Protein AF-A0A7S4S9P9-F1 (afdb_monomer_lite)

Secondary structure (DSSP, 8-state):
-HHHHT--EEEEEEEEEEEETTEEEEEEEEEEEEEEE-SSS-B-----SS--S-GGGGPPEEEEEEEEEEEEEEE-----------HHHHHHTGGG--EEEEEEEEEEEEE-

Radius of gyration: 20.08 Å; chains: 1; bounding box: 35×23×64 Å

Sequence (112 aa):
RRIVENLQFEVDDVHIALRGCGCSAGIVLGSLSLITTDDMGNKTFVDRSKKSKDVASSFLYKALSIRGLGIYCDEDSPSVSSSSPSATQRWQNQLSHSFILSPLSFNAKLRQ

Foldseek 3Di:
DLCVLADKDKDAFDWDWDDDDQKIKIKTFRMKIKGWAAPVRHGDRQDPPPPDPDPSSVKTKMKIKTWFIWIFMGGNDPDDDDDDDDPVVVVVPPPDTDTPGGGDIDMDIDID

pLDDT: mean 82.23, std 16.78, range [44.12, 97.69]

Structure (mmCIF, N/CA/C/O backbone):
data_AF-A0A7S4S9P9-F1
#
_entry.id   AF-A0A7S4S9P9-F1
#
loop_
_atom_site.group_PDB
_atom_site.id
_atom_site.type_symbol
_atom_site.label_atom_id
_atom_site.label_alt_id
_atom_site.label_comp_id
_atom_site.label_asym_id
_atom_site.label_entity_id
_atom_site.label_seq_id
_atom_site.pdbx_PDB_ins_code
_atom_site.Cartn_x
_atom_site.Cartn_y
_atom_site.Cartn_z
_atom_site.occupancy
_atom_site.B_iso_or_equiv
_atom_site.auth_seq_id
_atom_site.auth_comp_id
_atom_site.auth_asym_id
_atom_site.auth_atom_id
_atom_site.pdbx_PDB_model_num
ATOM 1 N N . ARG A 1 1 ? -2.374 14.836 16.560 1.00 75.62 1 ARG A N 1
ATOM 2 C CA . ARG A 1 1 ? -2.170 13.487 17.151 1.00 75.62 1 ARG A CA 1
ATOM 3 C C . ARG A 1 1 ? -3.361 12.553 16.907 1.00 75.62 1 ARG A C 1
ATOM 5 O O . ARG A 1 1 ? -3.190 11.640 16.118 1.00 75.62 1 ARG A O 1
ATOM 12 N N . ARG A 1 2 ? -4.558 12.806 17.468 1.00 81.00 2 ARG A N 1
ATOM 13 C CA . ARG A 1 2 ? -5.734 11.904 17.340 1.00 81.00 2 ARG A CA 1
ATOM 14 C C . ARG A 1 2 ? -6.145 11.561 15.899 1.00 81.00 2 ARG A C 1
ATOM 16 O O . ARG A 1 2 ? -6.546 10.434 15.638 1.00 81.00 2 ARG A O 1
ATOM 23 N N . ILE A 1 3 ? -6.013 12.524 14.980 1.00 88.31 3 ILE A N 1
ATOM 24 C CA . ILE A 1 3 ? -6.315 12.331 13.552 1.00 88.31 3 ILE A CA 1
ATOM 25 C C . ILE A 1 3 ? -5.391 11.268 12.944 1.00 88.31 3 ILE A C 1
ATOM 27 O O . ILE A 1 3 ? -5.872 10.288 12.401 1.00 88.31 3 ILE A O 1
ATOM 31 N N . VAL A 1 4 ? -4.070 11.416 13.098 1.00 89.00 4 VAL A N 1
ATOM 32 C CA . VAL A 1 4 ? -3.070 10.491 12.523 1.00 89.00 4 VAL A CA 1
ATOM 33 C C . VAL A 1 4 ? -3.169 9.088 13.134 1.00 89.00 4 VAL A C 1
ATOM 35 O O . VAL A 1 4 ? -2.988 8.088 12.446 1.00 89.00 4 VAL A O 1
ATOM 38 N N . GLU A 1 5 ? -3.505 8.993 14.423 1.00 90.25 5 GLU A N 1
ATOM 39 C CA . GLU A 1 5 ? -3.672 7.704 15.110 1.00 90.25 5 GLU A CA 1
ATOM 40 C C . GLU A 1 5 ? -4.793 6.863 14.491 1.00 90.25 5 GLU A C 1
ATOM 42 O O . GLU A 1 5 ? -4.637 5.653 14.351 1.00 90.25 5 GLU A O 1
ATOM 47 N N . ASN A 1 6 ? -5.866 7.508 14.036 1.00 92.19 6 ASN A N 1
ATOM 48 C CA . ASN A 1 6 ? -7.030 6.862 13.428 1.00 92.19 6 ASN A CA 1
ATOM 49 C C . ASN A 1 6 ? -7.101 7.036 11.912 1.00 92.19 6 ASN A C 1
ATOM 51 O O . ASN A 1 6 ? -8.103 6.666 11.302 1.00 92.19 6 ASN A O 1
ATOM 55 N N . LEU A 1 7 ? -6.056 7.605 11.310 1.00 93.12 7 LEU A N 1
ATOM 56 C CA . LEU A 1 7 ? -6.008 7.821 9.878 1.00 93.12 7 LEU A CA 1
ATOM 57 C C . LEU A 1 7 ? -6.040 6.466 9.175 1.00 93.12 7 LEU A C 1
ATOM 59 O O . LEU A 1 7 ? -5.192 5.604 9.427 1.00 93.12 7 LEU A O 1
ATOM 63 N N . GLN A 1 8 ? -7.029 6.323 8.302 1.00 95.00 8 GLN A N 1
ATOM 64 C CA . GLN A 1 8 ? -7.118 5.257 7.323 1.00 95.00 8 GLN A CA 1
ATOM 65 C C . GLN A 1 8 ? -6.795 5.870 5.970 1.00 95.00 8 GLN A C 1
ATOM 67 O O . GLN A 1 8 ? -7.335 6.926 5.636 1.00 95.00 8 GLN A O 1
ATOM 72 N N . PHE A 1 9 ? -5.905 5.235 5.220 1.00 95.56 9 PHE A N 1
ATOM 73 C CA . PHE A 1 9 ? -5.621 5.658 3.860 1.00 95.56 9 PHE A CA 1
ATOM 74 C C . PHE A 1 9 ? -5.409 4.454 2.958 1.00 95.56 9 PHE A C 1
ATOM 76 O O . PHE A 1 9 ? -4.979 3.386 3.401 1.00 95.56 9 PHE A O 1
ATOM 83 N N . GLU A 1 10 ? -5.709 4.681 1.692 1.00 97.00 10 GLU A N 1
ATOM 84 C CA . GLU A 1 10 ? -5.514 3.765 0.587 1.00 97.00 10 GLU A CA 1
ATOM 85 C C . GLU A 1 10 ? -4.978 4.591 -0.578 1.00 97.00 10 GLU A C 1
ATOM 87 O O . GLU A 1 10 ? -5.439 5.711 -0.814 1.00 97.00 10 GLU A O 1
ATOM 92 N N . VAL A 1 11 ? -3.937 4.079 -1.223 1.00 96.50 11 VAL A N 1
ATOM 93 C CA . VAL A 1 11 ? -3.356 4.670 -2.424 1.00 96.50 11 VAL A CA 1
ATOM 94 C C . VAL A 1 11 ? -3.146 3.548 -3.422 1.00 96.50 11 VAL A C 1
ATOM 96 O O . VAL A 1 11 ? -2.505 2.547 -3.093 1.00 96.50 11 VAL A O 1
ATOM 99 N N . ASP A 1 12 ? -3.660 3.753 -4.625 1.00 96.31 12 ASP A N 1
ATOM 100 C CA . ASP A 1 12 ? -3.586 2.809 -5.731 1.00 96.31 12 ASP A CA 1
ATOM 101 C C . ASP A 1 12 ? -2.646 3.326 -6.821 1.00 96.31 12 ASP A C 1
ATOM 103 O O . ASP A 1 12 ? -2.384 4.529 -6.912 1.00 96.31 12 ASP A O 1
ATOM 107 N N . ASP A 1 13 ? -2.135 2.397 -7.628 1.00 93.12 13 ASP A N 1
ATOM 108 C CA . ASP A 1 13 ? -1.339 2.652 -8.830 1.00 93.12 13 ASP A CA 1
ATOM 109 C C . ASP A 1 13 ? -0.172 3.626 -8.588 1.00 93.12 13 ASP A C 1
ATOM 111 O O . ASP A 1 13 ? 0.027 4.630 -9.278 1.00 93.12 13 ASP A O 1
ATOM 115 N N . VAL A 1 14 ? 0.632 3.323 -7.566 1.00 91.88 14 VAL A N 1
ATOM 116 C CA . VAL A 1 14 ? 1.777 4.143 -7.169 1.00 91.88 14 VAL A CA 1
ATOM 117 C C . VAL A 1 14 ? 2.991 3.783 -8.012 1.00 91.88 14 VAL A C 1
ATOM 119 O O . VAL A 1 14 ? 3.450 2.643 -8.017 1.00 91.88 14 VAL A O 1
ATOM 122 N N . HIS A 1 15 ? 3.598 4.790 -8.635 1.00 92.88 15 HIS A N 1
ATOM 123 C CA . HIS A 1 15 ? 4.918 4.678 -9.249 1.00 92.88 15 HIS A CA 1
ATOM 124 C C . HIS A 1 15 ? 5.806 5.819 -8.767 1.00 92.88 15 HIS A C 1
ATOM 126 O O . HIS A 1 15 ? 5.544 6.993 -9.025 1.00 92.88 15 HIS A O 1
ATOM 132 N N . ILE A 1 16 ? 6.868 5.464 -8.050 1.00 92.25 16 ILE A N 1
ATOM 133 C CA . ILE A 1 16 ? 7.900 6.397 -7.604 1.00 92.25 16 ILE A CA 1
ATOM 134 C C . ILE A 1 16 ? 9.157 6.080 -8.402 1.00 92.25 16 ILE A C 1
ATOM 136 O O . ILE A 1 16 ? 9.719 4.997 -8.257 1.00 92.25 16 ILE A O 1
ATOM 140 N N . ALA A 1 17 ? 9.597 7.019 -9.235 1.00 90.94 17 ALA A N 1
ATOM 141 C CA . ALA A 1 17 ? 10.779 6.865 -10.073 1.00 90.94 17 ALA A CA 1
ATOM 142 C C . ALA A 1 17 ? 11.866 7.874 -9.688 1.00 90.94 17 ALA A C 1
ATOM 144 O O . ALA A 1 17 ? 11.600 9.057 -9.468 1.00 90.94 17 ALA A O 1
ATOM 145 N N . LEU A 1 18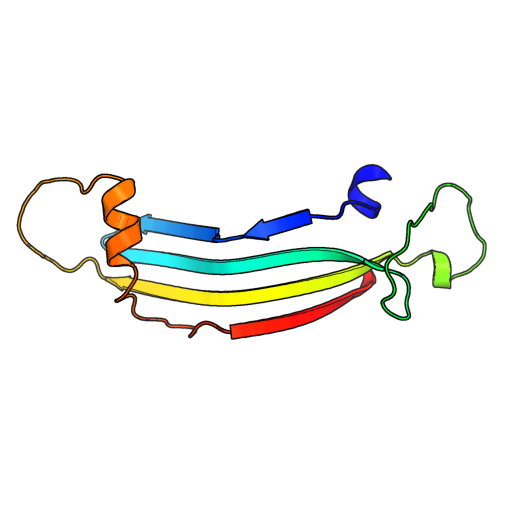 ? 13.103 7.396 -9.659 1.00 89.06 18 LEU A N 1
ATOM 146 C CA . LEU A 1 18 ? 14.326 8.167 -9.508 1.00 89.06 18 LEU A CA 1
ATOM 147 C C . LEU A 1 18 ? 15.139 8.021 -10.793 1.00 89.06 18 LEU A C 1
ATOM 149 O O . LEU A 1 18 ? 15.287 6.922 -11.323 1.00 89.06 18 LEU A O 1
ATOM 153 N N . ARG A 1 19 ? 15.676 9.130 -11.301 1.00 86.06 19 ARG A N 1
ATOM 154 C CA . ARG A 1 19 ? 16.520 9.132 -12.499 1.00 86.06 19 ARG A CA 1
ATOM 155 C C . ARG A 1 19 ? 17.754 9.987 -12.268 1.00 86.06 19 ARG A C 1
ATOM 157 O O . ARG A 1 19 ? 17.643 11.090 -11.737 1.00 86.06 19 ARG A O 1
ATOM 164 N N . GLY A 1 20 ? 18.910 9.491 -12.690 1.00 82.69 20 GLY A N 1
ATOM 165 C CA . GLY A 1 20 ? 20.179 10.201 -12.574 1.00 82.69 20 GLY A CA 1
ATOM 166 C C . GLY A 1 20 ? 21.335 9.371 -13.118 1.00 82.69 20 GLY A C 1
ATOM 167 O O . GLY A 1 20 ? 21.228 8.158 -13.211 1.00 82.69 20 GLY A O 1
ATOM 168 N N . CYS A 1 21 ? 22.435 10.028 -13.494 1.00 81.38 21 CYS A N 1
ATOM 169 C CA . CYS A 1 21 ? 23.695 9.371 -13.873 1.00 81.38 21 CYS A CA 1
ATOM 170 C C . CYS A 1 21 ? 23.585 8.253 -14.936 1.00 81.38 21 CYS A C 1
ATOM 172 O O . CYS A 1 21 ? 24.385 7.324 -14.915 1.00 81.38 21 CYS A O 1
ATOM 174 N N . GLY A 1 22 ? 22.623 8.334 -15.863 1.00 82.56 22 GLY A N 1
ATOM 175 C CA . GLY A 1 22 ? 22.439 7.317 -16.907 1.00 82.56 22 GLY A CA 1
ATOM 176 C C . GLY A 1 22 ? 21.701 6.053 -16.449 1.00 82.56 22 GLY A C 1
ATOM 177 O O . GLY A 1 22 ? 21.782 5.028 -17.119 1.00 82.56 22 GLY A O 1
ATOM 178 N N . CYS A 1 23 ? 21.004 6.089 -15.312 1.00 84.88 23 CYS A N 1
ATOM 179 C CA . CYS A 1 23 ? 20.129 5.009 -14.868 1.00 84.88 23 CYS A CA 1
ATOM 180 C C . CYS A 1 23 ? 18.773 5.533 -14.383 1.00 84.88 23 CYS A C 1
ATOM 182 O O . CYS A 1 23 ? 18.593 6.714 -14.044 1.00 84.88 23 CYS A O 1
ATOM 184 N N . SER A 1 24 ? 17.802 4.624 -14.336 1.00 89.00 24 SER A N 1
ATOM 185 C CA . SER A 1 24 ? 16.506 4.847 -13.714 1.00 89.00 24 SER A CA 1
ATOM 186 C C . SER A 1 24 ? 16.199 3.724 -12.735 1.00 89.00 24 SER A C 1
ATOM 188 O O . SER A 1 24 ? 16.365 2.551 -13.043 1.00 89.00 24 SER A O 1
ATOM 190 N N . ALA A 1 25 ? 15.744 4.079 -11.544 1.00 91.62 25 ALA A N 1
ATOM 191 C CA . ALA A 1 25 ? 15.285 3.126 -10.550 1.00 91.62 25 ALA A CA 1
ATOM 192 C C . ALA A 1 25 ? 13.887 3.522 -10.110 1.00 91.62 25 ALA A C 1
ATOM 194 O O . ALA A 1 25 ? 13.537 4.704 -10.106 1.00 91.62 25 ALA A O 1
ATOM 195 N N . GLY A 1 26 ? 13.075 2.557 -9.714 1.00 93.06 26 GLY A N 1
ATOM 196 C CA . GLY A 1 26 ? 11.754 2.895 -9.227 1.00 93.06 26 GLY A CA 1
ATOM 197 C C . GLY A 1 26 ? 11.093 1.798 -8.433 1.00 93.06 26 GLY A C 1
ATOM 198 O O . GLY A 1 26 ? 11.496 0.635 -8.443 1.00 93.06 26 GLY A O 1
ATOM 199 N N . ILE A 1 27 ? 10.062 2.229 -7.723 1.00 94.56 27 ILE A N 1
ATOM 200 C CA . ILE A 1 27 ? 9.170 1.389 -6.949 1.00 94.56 27 ILE A CA 1
ATOM 201 C C . ILE A 1 27 ? 7.792 1.511 -7.583 1.00 94.56 27 ILE A C 1
ATOM 203 O O . ILE A 1 27 ? 7.293 2.620 -7.788 1.00 94.56 27 ILE A O 1
ATOM 207 N N . VAL A 1 28 ? 7.186 0.370 -7.877 1.00 93.81 28 VAL A N 1
ATOM 208 C CA . VAL A 1 28 ? 5.788 0.269 -8.296 1.00 93.81 28 VAL A CA 1
ATOM 209 C C . VAL A 1 28 ? 4.996 -0.399 -7.182 1.00 93.81 28 VAL A C 1
ATOM 211 O O . VAL A 1 28 ? 5.493 -1.330 -6.548 1.00 93.81 28 VAL A O 1
ATOM 214 N N . LEU A 1 29 ? 3.790 0.085 -6.908 1.00 94.50 29 LEU A N 1
ATOM 215 C CA . LEU A 1 29 ? 2.824 -0.574 -6.039 1.00 94.50 29 LEU A CA 1
ATOM 216 C C . LEU A 1 29 ? 1.469 -0.548 -6.734 1.00 94.50 29 LEU A C 1
ATOM 218 O O . LEU A 1 29 ? 1.020 0.508 -7.168 1.00 94.50 29 LEU A O 1
ATOM 222 N N . GLY A 1 30 ? 0.801 -1.696 -6.772 1.00 93.75 30 GLY A N 1
ATOM 223 C CA . GLY A 1 30 ? -0.598 -1.762 -7.183 1.00 93.75 30 GLY A CA 1
ATOM 224 C C . GLY A 1 30 ? -1.497 -1.084 -6.154 1.00 93.75 30 GLY A C 1
ATOM 225 O O . GLY A 1 30 ? -2.285 -0.221 -6.511 1.00 93.75 30 GLY A O 1
ATOM 226 N N . SER A 1 31 ? -1.338 -1.419 -4.869 1.00 95.94 31 SER A N 1
ATOM 227 C CA . SER A 1 31 ? -2.016 -0.686 -3.796 1.00 95.94 31 SER A CA 1
ATOM 228 C C . SER A 1 31 ? -1.285 -0.741 -2.457 1.00 95.94 31 SER A C 1
ATOM 230 O O . SER A 1 31 ? -0.570 -1.697 -2.134 1.00 95.94 31 SER A O 1
ATOM 232 N N . LEU A 1 32 ? -1.475 0.309 -1.663 1.00 96.88 32 LEU A N 1
ATOM 233 C CA . LEU A 1 32 ? -1.002 0.455 -0.292 1.00 96.88 32 LEU A CA 1
ATOM 234 C C . LEU A 1 32 ? -2.172 0.915 0.574 1.00 96.88 32 LEU A C 1
ATOM 236 O O . LEU A 1 32 ? -2.675 2.020 0.392 1.00 96.88 32 LEU A O 1
ATOM 240 N N . SER A 1 33 ? -2.556 0.109 1.561 1.00 97.44 33 SER A N 1
ATOM 241 C CA . SER A 1 33 ? -3.558 0.500 2.552 1.00 97.44 33 SER A CA 1
ATOM 242 C C . SER A 1 33 ? -3.048 0.347 3.976 1.00 97.44 33 SER A C 1
ATOM 244 O O . SER A 1 33 ? -2.320 -0.590 4.319 1.00 97.44 33 SER A O 1
ATOM 246 N N . LEU A 1 34 ? -3.449 1.296 4.818 1.00 97.00 34 LEU A N 1
ATOM 247 C CA . LEU A 1 34 ? -3.158 1.305 6.242 1.00 97.00 34 LEU A CA 1
ATOM 248 C C . LEU A 1 34 ? -4.431 1.643 7.008 1.00 97.00 34 LEU A C 1
ATOM 250 O O . LEU A 1 34 ? -5.033 2.697 6.802 1.00 97.00 34 LEU A O 1
ATOM 254 N N . ILE A 1 35 ? -4.816 0.762 7.926 1.00 96.38 35 ILE A N 1
ATOM 255 C CA . ILE A 1 35 ? -6.011 0.926 8.759 1.00 96.38 35 ILE A CA 1
ATOM 256 C C . ILE A 1 35 ? -5.664 0.762 10.234 1.00 96.38 35 ILE A C 1
ATOM 258 O O . ILE A 1 35 ? -4.801 -0.038 10.592 1.00 96.38 35 ILE A O 1
ATOM 262 N N . THR A 1 36 ? -6.350 1.505 11.099 1.00 95.56 36 THR A N 1
ATOM 263 C CA . THR A 1 36 ? -6.263 1.314 12.552 1.00 95.56 36 THR A CA 1
ATOM 264 C C . THR A 1 36 ? -7.124 0.130 12.973 1.00 95.56 36 THR A C 1
ATOM 266 O O . THR A 1 36 ? -8.278 0.009 12.549 1.00 95.56 36 THR A O 1
ATOM 269 N N . THR A 1 37 ? -6.553 -0.746 13.798 1.00 94.94 37 THR A N 1
ATOM 270 C CA . THR A 1 37 ? -7.213 -1.960 14.281 1.00 94.94 37 THR A CA 1
ATOM 271 C C . THR A 1 37 ? -7.127 -2.086 15.797 1.00 94.94 37 THR A C 1
ATOM 273 O O . THR A 1 37 ? -6.404 -1.335 16.452 1.00 94.94 37 THR A O 1
ATOM 276 N N . ASP A 1 38 ? -7.875 -3.028 16.361 1.00 91.56 38 ASP A N 1
ATOM 277 C CA . ASP A 1 38 ? -7.582 -3.595 17.676 1.00 91.56 38 ASP A CA 1
ATOM 278 C C . ASP A 1 38 ? -6.421 -4.612 17.579 1.00 91.56 38 ASP A C 1
ATOM 280 O O . ASP A 1 38 ? -5.819 -4.811 16.514 1.00 91.56 38 ASP A O 1
ATOM 284 N N . ASP A 1 39 ? -6.082 -5.235 18.704 1.00 90.06 39 ASP A N 1
ATOM 285 C CA . ASP A 1 39 ? -5.060 -6.280 18.822 1.00 90.06 39 ASP A CA 1
ATOM 286 C C . ASP A 1 39 ? -5.419 -7.566 18.056 1.00 90.06 39 ASP A C 1
ATOM 288 O O . ASP A 1 39 ? -4.539 -8.276 17.556 1.00 90.06 39 ASP A O 1
ATOM 292 N N . MET A 1 40 ? -6.713 -7.828 17.883 1.00 91.06 40 MET A N 1
ATOM 293 C CA . MET A 1 40 ? -7.234 -8.942 17.093 1.00 91.06 40 MET A CA 1
ATOM 294 C C . MET A 1 40 ? -7.149 -8.682 15.578 1.00 91.06 40 MET A C 1
ATOM 296 O O . MET A 1 40 ? -7.042 -9.625 14.787 1.00 91.06 40 MET A O 1
ATOM 300 N N . GLY A 1 41 ? -7.069 -7.417 15.160 1.00 91.56 41 GLY A N 1
ATOM 301 C CA . GLY A 1 41 ? -7.004 -6.985 13.763 1.00 91.56 41 GLY A CA 1
ATOM 302 C C . GLY A 1 41 ? -8.336 -6.479 13.201 1.00 91.56 41 GLY A C 1
ATOM 303 O O . GLY A 1 41 ? -8.437 -6.258 11.995 1.00 91.56 41 GLY A O 1
ATOM 304 N N . ASN A 1 42 ? -9.349 -6.272 14.041 1.00 93.88 42 ASN A N 1
ATOM 305 C CA . ASN A 1 42 ? -10.619 -5.682 13.637 1.00 93.88 42 ASN A CA 1
ATOM 306 C C . ASN A 1 42 ? -10.491 -4.162 13.548 1.00 93.88 42 ASN A C 1
ATOM 308 O O . ASN A 1 42 ? -9.850 -3.531 14.387 1.00 93.88 42 ASN A O 1
ATOM 312 N N . LYS A 1 43 ? -11.132 -3.553 12.547 1.00 93.94 43 LYS A N 1
ATOM 313 C CA . LYS A 1 43 ? -11.159 -2.093 12.386 1.00 93.94 43 LYS A CA 1
ATOM 314 C C . LYS A 1 43 ? -11.782 -1.440 13.615 1.00 93.94 43 LYS A C 1
ATOM 316 O O . LYS A 1 43 ? -12.900 -1.780 13.992 1.00 93.94 43 LYS A O 1
ATOM 321 N N . THR A 1 44 ? -11.086 -0.471 14.199 1.00 92.06 44 THR A N 1
ATOM 322 C CA . THR A 1 44 ? -11.588 0.245 15.373 1.00 92.06 44 THR A CA 1
ATOM 323 C C . THR A 1 44 ? -11.093 1.685 15.412 1.00 92.06 44 THR A C 1
ATOM 325 O O . THR A 1 44 ? -10.083 2.031 14.796 1.00 92.06 44 THR A O 1
ATOM 328 N N . PHE A 1 45 ? -1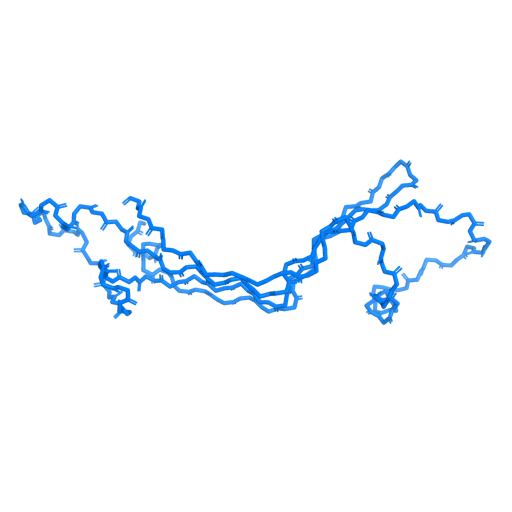1.815 2.523 16.155 1.00 90.62 45 PHE A N 1
ATOM 329 C CA . PHE A 1 45 ? -11.371 3.863 16.508 1.00 90.62 45 PHE A CA 1
ATOM 330 C C . PHE A 1 45 ? -10.730 3.835 17.895 1.00 90.62 45 PHE A C 1
ATOM 332 O O . PHE A 1 45 ? -11.343 3.410 18.873 1.00 90.62 45 PHE A O 1
ATOM 339 N N . VAL A 1 46 ? -9.501 4.327 17.987 1.00 88.00 46 VAL A N 1
ATOM 340 C CA . VAL A 1 46 ? -8.714 4.372 19.215 1.00 88.00 46 VAL A CA 1
ATOM 341 C C . VAL A 1 46 ? -8.664 5.808 19.736 1.00 88.00 46 VAL A C 1
ATOM 343 O O . VAL A 1 46 ? -8.045 6.683 19.128 1.00 88.00 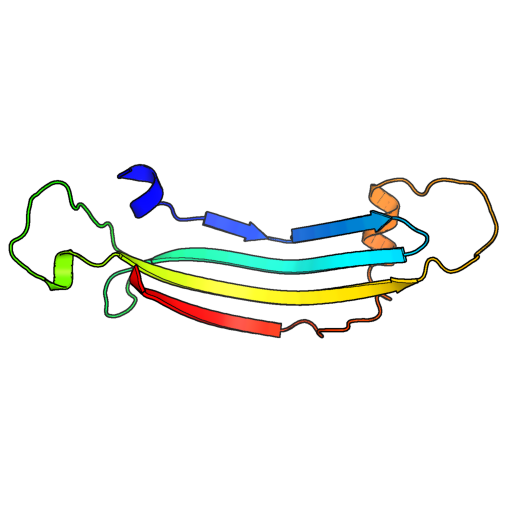46 VAL A O 1
ATOM 346 N N . ASP A 1 47 ? -9.267 6.053 20.901 1.00 85.88 47 ASP A N 1
ATOM 347 C CA . ASP A 1 47 ? -9.138 7.322 21.628 1.00 85.88 47 ASP A CA 1
ATOM 348 C C . ASP A 1 47 ? -8.275 7.156 22.882 1.00 85.88 47 ASP A C 1
ATOM 350 O O . ASP A 1 47 ? -8.725 6.658 23.913 1.00 85.88 47 ASP A O 1
ATOM 354 N N . ARG A 1 48 ? -7.029 7.636 22.814 1.00 79.19 48 ARG A N 1
ATOM 355 C CA . ARG A 1 48 ? -6.080 7.608 23.944 1.00 79.19 48 ARG A CA 1
ATOM 356 C C . ARG A 1 48 ? -6.125 8.864 24.815 1.00 79.19 48 ARG A C 1
ATOM 358 O O . ARG A 1 48 ? -5.213 9.108 25.602 1.00 79.19 48 ARG A O 1
ATOM 365 N N . SER A 1 49 ? -7.142 9.713 24.662 1.00 77.12 49 SER A N 1
ATOM 366 C CA . SER A 1 49 ? -7.268 10.935 25.464 1.00 77.12 49 SER A CA 1
ATOM 367 C C . SER A 1 49 ? -7.637 10.678 26.918 1.00 77.12 49 SER A C 1
ATOM 369 O O . SER A 1 49 ? -7.238 11.431 27.807 1.00 77.12 49 SER A O 1
ATOM 371 N N . LYS A 1 50 ? -8.366 9.592 27.169 1.00 69.56 50 LYS A N 1
ATOM 372 C CA . LYS A 1 50 ? -8.654 9.106 28.510 1.00 69.56 50 LYS A CA 1
ATOM 373 C C . LYS A 1 50 ? -7.485 8.215 28.902 1.00 69.56 50 LYS A C 1
ATOM 375 O O . LYS A 1 50 ? -7.251 7.204 28.249 1.00 69.56 50 LYS A O 1
ATOM 380 N N . LYS A 1 51 ? -6.728 8.602 29.935 1.00 59.78 51 LYS A N 1
ATOM 381 C CA . LYS A 1 51 ? -5.676 7.758 30.524 1.00 59.78 51 LYS A CA 1
ATOM 382 C C . LYS A 1 51 ? -6.322 6.484 31.073 1.00 59.78 51 LYS A C 1
ATOM 384 O O . LYS A 1 51 ? -6.715 6.424 32.234 1.00 59.78 51 LYS A O 1
ATOM 389 N N . SER A 1 52 ? -6.475 5.493 30.212 1.00 61.34 52 SER A N 1
ATOM 390 C CA . SER A 1 52 ? -6.809 4.136 30.593 1.00 61.34 52 SER A CA 1
ATOM 391 C C . SER A 1 52 ? -5.602 3.558 31.339 1.00 61.34 52 SER A C 1
ATOM 393 O O . SER A 1 52 ? -4.462 3.717 30.904 1.00 61.34 52 SER A O 1
ATOM 395 N N . LYS A 1 53 ? -5.843 2.937 32.500 1.00 62.62 53 LYS A N 1
ATOM 396 C CA . LYS A 1 53 ? -4.810 2.225 33.276 1.00 62.62 53 LYS A CA 1
ATOM 397 C C . LYS A 1 53 ? -4.415 0.890 32.629 1.00 62.62 53 LYS A C 1
ATOM 399 O O . LYS A 1 53 ? -3.553 0.198 33.160 1.00 62.62 53 LYS A O 1
ATOM 404 N N . ASP A 1 54 ? -5.055 0.528 31.521 1.00 66.56 54 ASP A N 1
ATOM 405 C CA . ASP A 1 54 ? -4.843 -0.740 30.848 1.00 66.56 54 ASP A CA 1
ATOM 406 C C . ASP A 1 54 ? -3.633 -0.672 29.905 1.00 66.56 54 ASP A C 1
ATOM 408 O O . ASP A 1 54 ? -3.582 0.151 28.986 1.00 66.56 54 ASP A O 1
ATOM 412 N N . VAL A 1 55 ? -2.650 -1.546 30.119 1.00 65.00 55 VAL A N 1
ATOM 413 C CA . VAL A 1 55 ? -1.419 -1.610 29.316 1.00 65.00 55 VAL A CA 1
ATOM 414 C C . VAL A 1 55 ? -1.739 -1.951 27.858 1.00 65.00 55 VAL A C 1
ATOM 416 O O . VAL A 1 55 ? -1.073 -1.441 26.957 1.00 65.00 55 VAL A O 1
ATOM 419 N N . ALA A 1 56 ? -2.799 -2.724 27.598 1.00 62.69 56 ALA A N 1
ATOM 420 C CA . ALA A 1 56 ? -3.248 -3.039 26.240 1.00 62.69 56 ALA A CA 1
ATOM 421 C C . ALA A 1 56 ? -3.699 -1.786 25.466 1.00 62.69 56 ALA A C 1
ATOM 423 O O . ALA A 1 56 ? -3.421 -1.654 24.277 1.00 62.69 56 ALA A O 1
ATOM 424 N N . SER A 1 57 ? -4.287 -0.802 26.157 1.00 66.19 57 SER A N 1
ATOM 425 C CA . SER A 1 57 ? -4.721 0.470 25.555 1.00 66.19 57 SER A CA 1
ATOM 426 C C . SER A 1 57 ? -3.579 1.449 25.240 1.00 66.19 57 SER A C 1
ATOM 428 O O . SER A 1 57 ? -3.807 2.510 24.652 1.00 66.19 57 SER A O 1
ATOM 430 N N . SER A 1 58 ? -2.345 1.119 25.643 1.00 75.12 58 SER A N 1
ATOM 431 C CA . SER A 1 58 ? -1.173 1.954 25.364 1.00 75.12 58 SER A CA 1
ATOM 432 C C . SER A 1 58 ? -0.690 1.824 23.918 1.00 75.12 58 SER A C 1
ATOM 434 O O . SER A 1 58 ? -0.204 2.811 23.353 1.00 75.12 58 SER A O 1
ATOM 436 N N . PHE A 1 59 ? -0.885 0.651 23.308 1.00 84.88 59 PHE A N 1
ATOM 437 C CA . PHE A 1 59 ? -0.407 0.342 21.965 1.00 84.88 59 PHE A CA 1
ATOM 438 C C . PHE A 1 59 ? -1.369 0.826 20.886 1.00 84.88 59 PHE A C 1
ATOM 440 O O . PHE A 1 59 ? -2.589 0.817 21.053 1.00 84.88 59 PHE A O 1
ATOM 447 N N . LEU A 1 60 ? -0.801 1.240 19.757 1.00 90.00 60 LEU A N 1
ATOM 448 C CA . LEU A 1 60 ? -1.543 1.506 18.534 1.00 90.00 60 LEU A CA 1
ATOM 449 C C . LEU A 1 60 ? -1.328 0.347 17.564 1.00 90.00 60 LEU A C 1
ATOM 451 O O . LEU A 1 60 ? -0.201 0.090 17.141 1.00 90.00 60 LEU A O 1
ATOM 455 N N . TYR A 1 61 ? -2.413 -0.326 17.195 1.00 94.06 61 TYR A N 1
ATOM 456 C CA . TYR A 1 61 ? -2.378 -1.408 16.220 1.00 94.06 61 TYR A CA 1
ATOM 457 C C . TYR A 1 61 ? -2.804 -0.896 14.847 1.00 94.06 61 TYR A C 1
ATOM 459 O O . TYR A 1 61 ? -3.766 -0.129 14.715 1.00 94.06 61 TYR A O 1
ATOM 467 N N . LYS A 1 62 ? -2.067 -1.303 13.813 1.00 96.12 62 LYS A N 1
ATOM 468 C CA . LYS A 1 62 ? -2.415 -1.026 12.420 1.00 96.12 62 LYS A CA 1
ATOM 469 C C . LYS A 1 62 ? -2.268 -2.273 11.565 1.00 96.12 62 LYS A C 1
ATOM 471 O O . LYS A 1 62 ? -1.312 -3.028 11.726 1.00 96.12 62 LYS A O 1
ATOM 476 N N . ALA A 1 63 ? -3.177 -2.454 10.617 1.00 97.25 63 ALA A N 1
ATOM 477 C CA . ALA A 1 63 ? -3.012 -3.431 9.553 1.00 97.25 63 ALA A CA 1
ATOM 478 C C . ALA A 1 63 ? -2.523 -2.713 8.291 1.00 97.25 63 ALA A C 1
ATOM 480 O O . ALA A 1 63 ? -3.157 -1.766 7.824 1.00 97.25 63 ALA A O 1
ATOM 481 N N . LEU A 1 64 ? -1.377 -3.160 7.786 1.00 97.12 64 LEU A N 1
ATOM 482 C CA . LEU A 1 64 ? -0.753 -2.721 6.544 1.00 97.12 64 LEU A CA 1
ATOM 483 C C . LEU A 1 64 ? -0.993 -3.796 5.484 1.00 97.12 64 LEU A C 1
ATOM 485 O O . LEU A 1 64 ? -0.660 -4.960 5.711 1.00 97.12 64 LEU A O 1
ATOM 489 N N . SER A 1 65 ? -1.531 -3.413 4.333 1.00 97.69 65 SER A N 1
ATOM 490 C CA . SER A 1 65 ? -1.632 -4.277 3.155 1.00 97.69 65 SER A CA 1
ATOM 491 C C . SER A 1 65 ? -0.915 -3.611 1.994 1.00 97.69 65 SER A C 1
ATOM 493 O O . SER A 1 65 ? -1.215 -2.472 1.642 1.00 97.69 65 SER A O 1
ATOM 495 N N . ILE A 1 66 ? 0.018 -4.343 1.394 1.00 97.31 66 ILE A N 1
ATOM 496 C CA . ILE A 1 66 ? 0.770 -3.927 0.215 1.00 97.31 66 ILE A CA 1
ATOM 497 C C . ILE A 1 66 ? 0.512 -4.940 -0.895 1.00 97.31 66 ILE A C 1
ATOM 499 O O . ILE A 1 66 ? 0.673 -6.149 -0.701 1.00 97.31 66 ILE A O 1
ATOM 503 N N . ARG A 1 67 ? 0.113 -4.447 -2.067 1.00 97.44 67 ARG A N 1
ATOM 504 C CA . ARG A 1 67 ? -0.162 -5.248 -3.260 1.00 97.44 67 ARG A CA 1
ATOM 505 C C . ARG A 1 67 ? 0.731 -4.812 -4.407 1.00 97.44 67 ARG A C 1
ATOM 507 O O . ARG A 1 67 ? 0.828 -3.627 -4.707 1.00 97.44 67 ARG A O 1
ATOM 514 N N . GLY A 1 68 ? 1.357 -5.789 -5.056 1.00 95.00 68 GLY A N 1
ATOM 515 C CA . GLY A 1 68 ? 2.154 -5.569 -6.263 1.00 95.00 68 GLY A CA 1
ATOM 516 C C . GLY A 1 68 ? 3.372 -4.666 -6.060 1.00 95.00 68 GLY A C 1
ATOM 517 O O . GLY A 1 68 ? 3.689 -3.896 -6.957 1.00 95.00 68 GLY A O 1
ATOM 518 N N . LEU A 1 69 ? 4.038 -4.738 -4.902 1.00 95.62 69 LEU A N 1
ATOM 519 C CA . LEU A 1 69 ? 5.289 -4.020 -4.654 1.00 95.62 69 LEU A CA 1
ATOM 520 C C . LEU A 1 69 ? 6.404 -4.613 -5.515 1.00 95.62 69 LEU A C 1
ATOM 522 O O . LEU A 1 69 ? 6.878 -5.711 -5.227 1.00 95.62 69 LEU A O 1
ATOM 526 N N . GLY A 1 70 ? 6.823 -3.884 -6.542 1.00 94.56 70 GLY A N 1
ATOM 527 C CA . GLY A 1 70 ? 7.971 -4.213 -7.380 1.00 94.56 70 GLY A CA 1
ATOM 528 C C . GLY A 1 70 ? 9.055 -3.146 -7.270 1.00 94.56 70 GLY A C 1
ATOM 529 O O . GLY A 1 70 ? 8.757 -1.966 -7.081 1.00 94.56 70 GLY A O 1
ATOM 530 N N . ILE A 1 71 ? 10.315 -3.556 -7.400 1.00 95.06 71 ILE A N 1
ATOM 531 C CA . ILE A 1 71 ? 11.467 -2.646 -7.452 1.00 95.06 71 ILE A CA 1
ATOM 532 C C . ILE A 1 71 ? 12.261 -2.964 -8.709 1.00 95.06 71 ILE A C 1
ATOM 534 O O . ILE A 1 71 ? 12.661 -4.112 -8.914 1.00 95.06 71 ILE A O 1
ATOM 538 N N . TYR A 1 72 ? 12.507 -1.949 -9.527 1.00 93.44 72 TYR A N 1
ATOM 539 C CA . TYR A 1 72 ? 13.298 -2.069 -10.744 1.00 93.44 72 TYR A CA 1
ATOM 540 C C . TYR A 1 72 ? 14.493 -1.118 -10.723 1.00 93.44 72 TYR A C 1
ATOM 542 O O . TYR A 1 72 ? 14.486 -0.087 -10.041 1.00 93.44 72 TYR A O 1
ATOM 550 N N . CYS A 1 73 ? 15.516 -1.485 -11.485 1.00 91.25 73 CYS A N 1
ATOM 551 C CA . CYS A 1 73 ? 16.650 -0.633 -11.806 1.00 91.25 73 CYS A CA 1
ATOM 552 C C . CYS A 1 73 ? 17.059 -0.939 -13.242 1.00 91.25 73 CYS A C 1
ATOM 554 O O . CYS A 1 73 ? 17.501 -2.049 -13.534 1.00 91.25 73 CYS A O 1
ATOM 556 N N . ASP A 1 74 ? 16.896 0.045 -14.113 1.00 88.38 74 ASP A N 1
ATOM 557 C CA . ASP A 1 74 ? 17.239 -0.040 -15.521 1.00 88.38 74 ASP A CA 1
ATOM 558 C C . ASP A 1 74 ? 18.404 0.906 -15.816 1.00 88.38 74 ASP A C 1
ATOM 560 O O . ASP A 1 74 ? 18.443 2.055 -15.360 1.00 88.38 74 ASP A O 1
ATOM 564 N N . GLU A 1 75 ? 19.344 0.436 -16.624 1.00 83.50 75 GLU A N 1
ATOM 565 C CA . GLU A 1 75 ? 20.319 1.308 -17.271 1.00 83.50 75 GLU A CA 1
ATOM 566 C C . GLU A 1 75 ? 19.617 2.078 -18.397 1.00 83.50 75 GLU A C 1
ATOM 568 O O . GLU A 1 75 ? 18.773 1.520 -19.104 1.00 83.50 75 GLU A O 1
ATOM 573 N N . ASP A 1 76 ? 19.937 3.364 -18.574 1.00 73.69 76 ASP A N 1
ATOM 574 C CA . ASP A 1 76 ? 19.452 4.100 -19.740 1.00 73.69 76 ASP A CA 1
ATOM 575 C C . ASP A 1 76 ? 20.033 3.412 -20.988 1.00 73.69 76 ASP A C 1
ATOM 577 O O . ASP A 1 76 ? 21.230 3.507 -21.269 1.00 73.69 76 ASP A O 1
ATOM 581 N N . SER A 1 77 ? 19.196 2.707 -21.755 1.00 60.09 77 SER A N 1
ATOM 582 C CA . SER A 1 77 ? 19.637 2.172 -23.039 1.00 60.09 77 SER A CA 1
ATOM 583 C C . SER A 1 77 ? 20.074 3.345 -23.923 1.00 60.09 77 SER A C 1
ATOM 585 O O . SER A 1 77 ? 19.315 4.316 -24.035 1.00 60.09 77 SER A O 1
ATOM 587 N N . PRO A 1 78 ? 21.236 3.283 -24.599 1.00 51.84 78 PRO A N 1
ATOM 588 C CA . PRO A 1 78 ? 21.649 4.298 -25.560 1.00 51.84 78 PRO A CA 1
ATOM 589 C C . PRO A 1 78 ? 20.810 4.165 -26.842 1.00 51.84 78 PRO A C 1
ATOM 591 O O . PRO A 1 78 ? 21.307 3.816 -27.908 1.00 51.84 78 PRO A O 1
ATOM 594 N N . SER A 1 79 ? 19.502 4.400 -26.753 1.00 51.47 79 SER A N 1
ATOM 595 C CA . SER A 1 79 ? 18.597 4.412 -27.895 1.00 51.47 79 SER A CA 1
ATOM 596 C C . SER A 1 79 ? 18.400 5.851 -28.357 1.00 51.47 79 SER A C 1
ATOM 598 O O . SER A 1 79 ? 17.681 6.645 -27.755 1.00 51.47 79 SER A O 1
ATOM 600 N N . VAL A 1 80 ? 19.132 6.143 -29.427 1.00 50.16 80 VAL A N 1
ATOM 601 C CA . VAL A 1 80 ? 18.952 7.158 -30.467 1.00 50.16 80 VAL A CA 1
ATOM 602 C C . VAL A 1 80 ? 17.591 7.878 -30.460 1.00 50.16 80 VAL A C 1
ATOM 604 O O . VAL A 1 80 ? 16.534 7.255 -30.504 1.00 50.16 80 VAL A O 1
ATOM 607 N N . SER A 1 81 ? 17.674 9.206 -30.579 1.00 44.12 81 SER A N 1
ATOM 608 C CA . SER A 1 81 ? 16.638 10.203 -30.896 1.00 44.12 81 SER A CA 1
ATOM 609 C C . SER A 1 81 ? 16.038 10.989 -29.721 1.00 44.12 81 SER A C 1
ATOM 611 O O . SER A 1 81 ? 15.332 10.523 -28.832 1.00 44.12 81 SER A O 1
ATOM 613 N N . SER A 1 82 ? 16.380 12.269 -29.770 1.00 45.91 82 SER A N 1
ATOM 614 C CA . SER A 1 82 ? 16.011 13.378 -28.914 1.00 45.91 82 SER A CA 1
ATOM 615 C C . SER A 1 82 ? 14.548 13.776 -29.100 1.00 45.91 82 SER A C 1
ATOM 617 O O . SER A 1 82 ? 14.234 14.744 -29.791 1.00 45.91 82 SER A O 1
ATOM 619 N N . SER A 1 83 ? 13.647 13.068 -28.439 1.00 49.53 83 SER A N 1
ATOM 620 C CA . SER A 1 83 ? 12.327 13.606 -28.126 1.00 49.53 83 SER A CA 1
ATOM 621 C C . SER A 1 83 ? 11.919 13.077 -26.767 1.00 49.53 83 SER A C 1
ATOM 623 O O . SER A 1 83 ? 11.601 11.900 -26.629 1.00 49.53 83 SER A O 1
ATOM 625 N N . SER A 1 84 ? 11.984 13.938 -25.752 1.00 52.78 84 SER A N 1
ATOM 626 C CA . SER A 1 84 ? 11.522 13.641 -24.399 1.00 52.78 84 SER A CA 1
ATOM 627 C C . SER A 1 84 ? 10.110 13.047 -24.465 1.00 52.78 84 SER A C 1
ATOM 629 O O . SER A 1 84 ? 9.184 13.786 -24.806 1.00 52.78 84 SER A O 1
ATOM 631 N N . PRO A 1 85 ? 9.902 11.754 -24.151 1.00 49.84 85 PRO A N 1
ATOM 632 C CA . PRO A 1 85 ? 8.560 11.195 -24.163 1.00 49.84 85 PRO A CA 1
ATOM 633 C C . PRO A 1 85 ? 7.738 11.921 -23.102 1.00 49.84 85 PRO A C 1
ATOM 635 O O . PRO A 1 85 ? 8.229 12.155 -21.984 1.00 49.84 85 PRO A O 1
ATOM 638 N N . SER A 1 86 ? 6.516 12.305 -23.471 1.00 52.97 86 SER A N 1
ATOM 639 C CA . SER A 1 86 ? 5.553 12.938 -22.572 1.00 52.97 86 SER A CA 1
ATOM 640 C C . SER A 1 86 ? 5.306 12.038 -21.359 1.00 52.97 86 SER A C 1
ATOM 642 O O . SER A 1 86 ? 5.418 10.813 -21.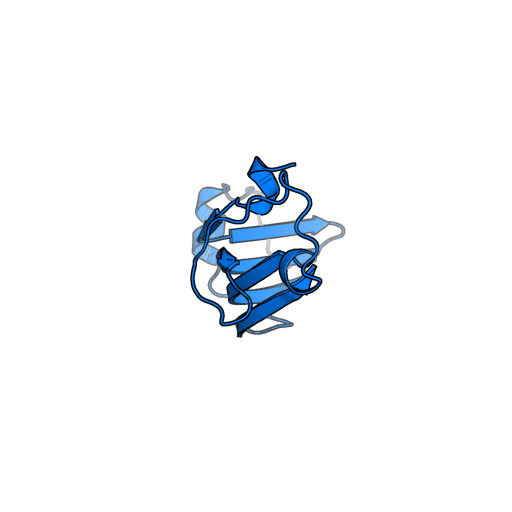450 1.00 52.97 86 SER A O 1
ATOM 644 N N . ALA A 1 87 ? 4.980 12.629 -20.205 1.00 53.06 87 ALA A N 1
ATOM 645 C CA . ALA A 1 87 ? 4.714 11.866 -18.981 1.00 53.06 87 ALA A CA 1
ATOM 646 C C . ALA A 1 87 ? 3.664 10.761 -19.209 1.00 53.06 87 ALA A C 1
ATOM 648 O O . ALA A 1 87 ? 3.791 9.680 -18.653 1.00 53.06 87 ALA A O 1
ATOM 649 N N . THR A 1 88 ? 2.694 11.000 -20.096 1.00 49.59 88 THR A N 1
ATOM 650 C CA . THR A 1 88 ? 1.620 10.076 -20.479 1.00 49.59 88 THR A CA 1
ATOM 651 C C . THR A 1 88 ? 2.087 8.864 -21.293 1.00 49.59 88 THR A C 1
ATOM 653 O O . THR A 1 88 ? 1.623 7.761 -21.027 1.00 49.59 88 THR A O 1
ATOM 656 N N . GLN A 1 89 ? 3.030 9.016 -22.233 1.00 47.59 89 GLN A N 1
ATOM 657 C CA . GLN A 1 89 ? 3.572 7.878 -22.999 1.00 47.59 89 GLN A CA 1
ATOM 658 C C . GLN A 1 89 ? 4.463 6.955 -22.153 1.00 47.59 89 GLN A C 1
ATOM 660 O O . GLN A 1 89 ? 4.616 5.779 -22.472 1.00 47.59 89 GLN A O 1
ATOM 665 N N . ARG A 1 90 ? 5.029 7.462 -21.050 1.00 52.91 90 ARG A N 1
ATOM 666 C CA . ARG A 1 90 ? 5.892 6.674 -20.153 1.00 52.91 90 ARG A CA 1
ATOM 667 C C . ARG A 1 90 ? 5.126 5.613 -19.365 1.00 52.91 90 ARG A C 1
ATOM 669 O O . ARG A 1 90 ? 5.685 4.552 -19.122 1.00 52.91 90 ARG A O 1
ATOM 676 N N . TRP A 1 91 ? 3.858 5.861 -19.032 1.00 48.97 91 TRP A N 1
ATOM 677 C CA . TRP A 1 91 ? 3.011 4.881 -18.338 1.00 48.97 91 TRP A CA 1
ATOM 678 C C . TRP A 1 91 ? 2.690 3.661 -19.212 1.00 48.97 91 TRP A C 1
ATOM 680 O O . TRP A 1 91 ? 2.596 2.552 -18.706 1.00 48.97 91 TRP A O 1
ATOM 690 N N . GLN A 1 92 ? 2.578 3.830 -20.534 1.00 45.22 92 GLN A N 1
ATOM 691 C CA . GLN A 1 92 ? 2.263 2.724 -21.450 1.00 45.22 92 GLN A CA 1
ATOM 692 C C . GLN A 1 92 ? 3.469 1.825 -21.771 1.00 45.22 92 GLN A C 1
ATOM 694 O O . GLN A 1 92 ? 3.279 0.651 -22.076 1.00 45.22 92 GLN A O 1
ATOM 699 N N . ASN A 1 93 ? 4.702 2.328 -21.637 1.00 50.16 93 ASN A N 1
ATOM 700 C CA . ASN A 1 93 ? 5.928 1.538 -21.823 1.00 50.16 93 ASN A CA 1
ATOM 701 C C . ASN A 1 93 ? 6.361 0.746 -20.566 1.00 50.16 93 ASN A C 1
ATOM 703 O O . ASN A 1 93 ? 7.422 0.126 -20.576 1.00 50.16 93 ASN A O 1
ATOM 707 N N . GLN A 1 94 ? 5.550 0.722 -19.499 1.00 53.03 94 GLN A N 1
ATOM 708 C CA . GLN A 1 94 ? 5.843 0.055 -18.215 1.00 53.03 94 GLN A CA 1
ATOM 709 C C . GLN A 1 94 ? 5.952 -1.482 -18.272 1.00 53.03 94 GLN A C 1
ATOM 711 O O . GLN A 1 94 ? 6.250 -2.116 -17.261 1.00 53.03 94 GLN A O 1
ATOM 716 N N . LEU A 1 95 ? 5.723 -2.109 -19.427 1.00 54.19 95 LEU A N 1
ATOM 717 C CA . LEU A 1 95 ? 5.687 -3.571 -19.555 1.00 54.19 95 LEU A CA 1
ATOM 718 C C . LEU A 1 95 ? 7.067 -4.250 -19.583 1.00 54.19 95 LEU A C 1
ATOM 720 O O . LEU A 1 95 ? 7.130 -5.476 -19.625 1.00 54.19 95 LEU A O 1
ATOM 724 N N . SER A 1 96 ? 8.167 -3.497 -19.540 1.00 70.19 96 SER A N 1
ATOM 725 C CA . SER A 1 96 ? 9.512 -4.068 -19.716 1.00 70.19 96 SER A CA 1
ATOM 726 C C . SER A 1 96 ? 10.566 -3.450 -18.794 1.00 70.19 96 SER A C 1
ATOM 728 O O . SER A 1 96 ? 11.674 -3.148 -19.224 1.00 70.19 96 SER A O 1
ATOM 730 N N . HIS A 1 97 ? 10.226 -3.266 -17.517 1.00 80.69 97 HIS A N 1
ATOM 731 C CA . HIS A 1 97 ? 11.226 -3.006 -16.478 1.00 80.69 97 HIS A CA 1
ATOM 732 C C . HIS A 1 97 ? 11.928 -4.302 -16.056 1.00 80.69 97 HIS A C 1
ATOM 734 O O . HIS A 1 97 ? 11.281 -5.344 -15.898 1.00 80.69 97 HIS A O 1
ATOM 740 N N . SER A 1 98 ? 13.240 -4.235 -15.819 1.00 86.69 98 SER A N 1
ATOM 741 C CA . SER A 1 98 ? 13.985 -5.337 -15.210 1.00 86.69 98 SER A CA 1
ATOM 742 C C . SER A 1 98 ? 13.846 -5.264 -13.689 1.00 86.69 98 SER A C 1
ATOM 744 O O . SER A 1 98 ? 14.458 -4.436 -13.006 1.00 86.69 98 SER A O 1
ATOM 746 N N . PHE A 1 99 ? 12.982 -6.112 -13.135 1.00 90.44 99 PHE A N 1
ATOM 747 C CA . PHE A 1 99 ? 12.704 -6.115 -11.703 1.00 90.44 99 PHE A CA 1
ATOM 748 C C . PHE A 1 99 ? 13.822 -6.804 -10.913 1.00 90.44 99 PHE A C 1
ATOM 750 O O . PHE A 1 99 ? 14.004 -8.016 -11.008 1.00 90.44 99 PHE A O 1
ATOM 757 N N . ILE A 1 100 ? 14.496 -6.041 -10.0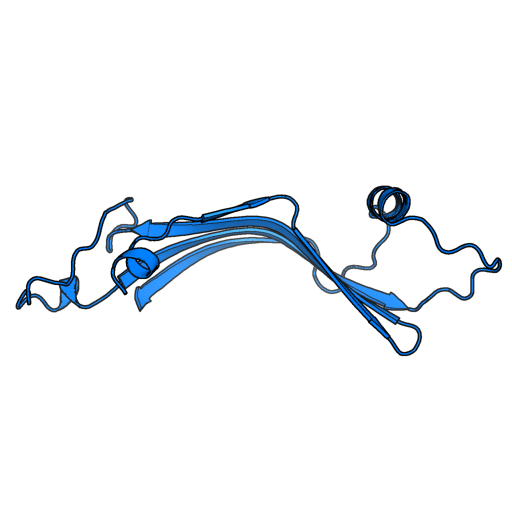46 1.00 94.38 100 ILE A N 1
ATOM 758 C CA . ILE A 1 100 ? 15.343 -6.593 -8.975 1.00 94.38 100 ILE A CA 1
ATOM 759 C C . ILE A 1 100 ? 14.458 -7.327 -7.963 1.00 94.38 100 ILE A C 1
ATOM 761 O O . ILE A 1 100 ? 14.792 -8.412 -7.493 1.00 94.38 100 ILE A O 1
ATOM 765 N N . LEU A 1 101 ? 13.309 -6.728 -7.640 1.00 93.06 101 LEU A N 1
ATOM 766 C CA . LEU A 1 101 ? 12.265 -7.344 -6.837 1.00 93.06 101 LEU A CA 1
ATOM 767 C C . LEU A 1 101 ? 11.013 -7.470 -7.693 1.00 93.06 101 LEU A C 1
ATOM 769 O O . LEU A 1 101 ? 10.356 -6.469 -7.989 1.00 93.06 101 LEU A O 1
ATOM 773 N N . SER A 1 102 ? 10.688 -8.701 -8.085 1.00 92.31 102 SER A N 1
ATOM 774 C CA . SER A 1 102 ? 9.431 -8.985 -8.780 1.00 92.31 102 SER A CA 1
ATOM 775 C C . SER A 1 102 ? 8.233 -8.575 -7.912 1.00 92.31 102 SER A C 1
ATOM 777 O O . SER A 1 102 ? 8.309 -8.739 -6.690 1.00 92.31 102 SER A O 1
ATOM 779 N N . PRO A 1 103 ? 7.135 -8.071 -8.513 1.00 92.94 103 PRO A N 1
ATOM 780 C CA . PRO A 1 103 ? 5.966 -7.619 -7.772 1.00 92.94 103 PRO A CA 1
ATOM 781 C C . PRO A 1 103 ? 5.481 -8.646 -6.750 1.00 92.94 103 PRO A C 1
ATOM 783 O O . PRO A 1 103 ? 5.097 -9.762 -7.101 1.00 92.94 103 PRO A O 1
ATOM 786 N N . LEU A 1 104 ? 5.476 -8.255 -5.478 1.00 95.12 104 LEU A N 1
ATOM 787 C CA . LEU A 1 104 ? 5.024 -9.096 -4.377 1.00 95.12 104 LEU A CA 1
ATOM 788 C C . LEU A 1 104 ? 3.914 -8.427 -3.577 1.00 95.12 104 LEU A C 1
ATOM 790 O O . LEU A 1 104 ? 3.734 -7.212 -3.589 1.00 95.12 104 LEU A O 1
ATOM 794 N N . SER A 1 105 ? 3.140 -9.246 -2.876 1.00 97.38 105 SER A N 1
ATOM 795 C CA . SER A 1 105 ? 2.045 -8.783 -2.029 1.00 97.38 105 SER A CA 1
ATOM 796 C C . SER A 1 105 ? 2.206 -9.346 -0.630 1.00 97.38 105 SER A C 1
ATOM 798 O O . SER A 1 105 ? 2.486 -10.534 -0.476 1.00 97.38 105 SER A O 1
ATOM 800 N N . PHE A 1 106 ? 1.990 -8.519 0.387 1.00 97.06 106 PHE A N 1
ATOM 801 C CA . PHE A 1 106 ? 2.022 -8.968 1.772 1.00 97.06 106 PHE A CA 1
ATOM 802 C C . PHE A 1 106 ? 1.102 -8.142 2.663 1.00 97.06 106 PHE A C 1
ATOM 804 O O . PHE A 1 106 ? 0.748 -7.003 2.363 1.00 97.06 106 PHE A O 1
ATOM 811 N N . ASN A 1 107 ? 0.756 -8.745 3.795 1.00 97.25 107 ASN A N 1
ATOM 812 C CA . ASN A 1 107 ? 0.034 -8.095 4.875 1.00 97.25 107 ASN A CA 1
ATOM 813 C C . ASN A 1 107 ? 0.914 -8.106 6.124 1.00 97.25 107 ASN A C 1
ATOM 815 O O . ASN A 1 107 ? 1.568 -9.109 6.410 1.00 97.25 107 ASN A O 1
ATOM 819 N N . ALA A 1 108 ? 0.903 -7.016 6.883 1.00 96.69 108 ALA A N 1
ATOM 820 C CA . ALA A 1 108 ? 1.621 -6.904 8.144 1.00 96.69 108 ALA A CA 1
ATOM 821 C C . ALA A 1 108 ? 0.719 -6.321 9.237 1.00 96.69 108 ALA A C 1
ATOM 823 O O . ALA A 1 108 ? -0.061 -5.397 9.000 1.00 96.69 108 ALA A O 1
ATOM 824 N N . LYS A 1 109 ? 0.852 -6.853 10.455 1.00 95.62 109 LYS A N 1
ATOM 825 C CA . LYS A 1 109 ? 0.285 -6.256 11.668 1.00 95.62 109 LYS A CA 1
ATOM 826 C C . LYS A 1 109 ? 1.372 -5.425 12.341 1.00 95.62 109 LYS A C 1
ATOM 828 O O . LYS A 1 109 ? 2.415 -5.957 12.712 1.00 95.62 109 LYS A O 1
ATOM 833 N N . LEU A 1 110 ? 1.133 -4.129 12.480 1.00 94.50 110 LEU A N 1
ATOM 834 C CA . LEU A 1 110 ? 2.040 -3.176 13.108 1.00 94.50 110 LEU A CA 1
ATOM 835 C C . LEU A 1 110 ? 1.541 -2.869 14.519 1.00 94.50 110 LEU A C 1
ATOM 837 O O . LEU A 1 110 ? 0.349 -2.640 14.719 1.00 94.50 110 LEU A O 1
ATOM 841 N N . ARG A 1 111 ? 2.459 -2.836 15.483 1.00 91.69 111 ARG A N 1
ATOM 842 C CA . ARG A 1 111 ? 2.208 -2.420 16.866 1.00 91.69 111 ARG A CA 1
ATOM 843 C C . ARG A 1 111 ? 3.175 -1.290 17.198 1.00 91.69 111 ARG A C 1
ATOM 845 O O . ARG A 1 111 ? 4.381 -1.476 17.052 1.00 91.69 111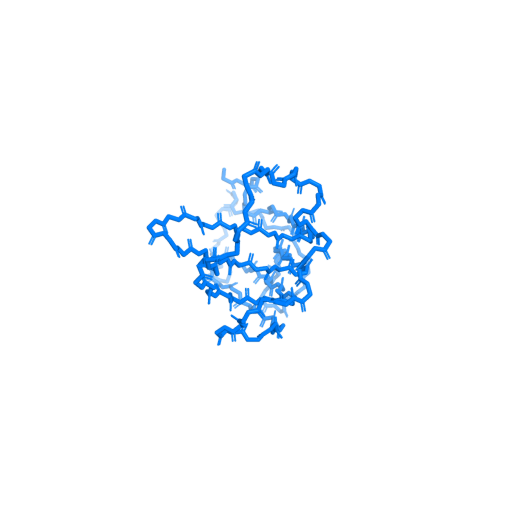 ARG A O 1
ATOM 852 N N . GLN A 1 112 ? 2.638 -0.148 17.615 1.00 82.62 112 GLN A N 1
ATOM 853 C CA . GLN A 1 112 ? 3.378 1.090 17.873 1.00 82.62 112 GLN A CA 1
ATOM 854 C C . GLN A 1 112 ? 3.148 1.612 19.290 1.00 82.62 112 GLN A C 1
ATOM 856 O O . GLN A 1 112 ? 2.030 1.412 19.823 1.00 82.62 112 GLN A O 1
#

Organism: NCBI:txid49249